Protein AF-A0A355YI80-F1 (afdb_monomer_lite)

Secondary structure (DSSP, 8-state):
----HHHHHHHHHHTTT-HHHHHHHTT--HHHHHHHHHHTT----

pLDDT: mean 95.6, std 5.04, range [73.06, 98.38]

Sequence (45 aa):
DEPDRARIVGALERAGGVIAQAAADLGLSRQALYRRMDRHGIPRE

Radius of gyration: 8.9 Å; chains: 1; bounding box: 17×17×20 Å

Foldseek 3Di:
DDDAPVLLVVLCVVCVLPLCRSQVVVVHDSVRSVVRCVVRVNDND

Structure (mmCIF, N/CA/C/O backbone):
data_AF-A0A355YI80-F1
#
_entry.id   AF-A0A355YI80-F1
#
loop_
_atom_site.group_PDB
_atom_site.id
_atom_site.type_symbol
_atom_site.label_atom_id
_atom_site.label_alt_id
_atom_site.label_comp_id
_atom_site.label_asym_id
_atom_site.label_entity_id
_atom_site.label_seq_id
_atom_site.pdbx_PDB_ins_code
_atom_site.Cartn_x
_atom_site.C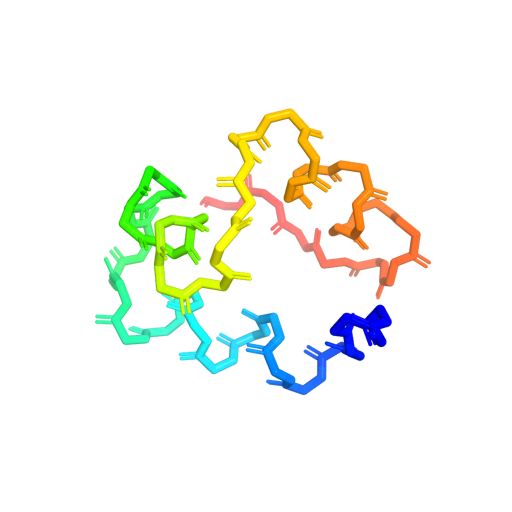artn_y
_atom_site.Cartn_z
_atom_site.occupancy
_atom_site.B_iso_or_equiv
_atom_site.auth_seq_id
_atom_site.auth_comp_id
_atom_site.auth_asym_id
_atom_site.auth_atom_id
_atom_site.pdbx_PDB_model_num
ATOM 1 N N . ASP A 1 1 ? 10.464 -6.640 -10.566 1.00 81.25 1 ASP A N 1
ATOM 2 C CA . ASP A 1 1 ? 9.192 -6.069 -11.047 1.00 81.25 1 ASP A CA 1
ATOM 3 C C . ASP A 1 1 ? 8.535 -5.202 -9.998 1.00 81.25 1 ASP A C 1
ATOM 5 O O . ASP A 1 1 ? 8.618 -5.504 -8.813 1.00 81.25 1 ASP A O 1
ATOM 9 N N . GLU A 1 2 ? 7.921 -4.110 -10.439 1.00 87.00 2 GLU A N 1
ATOM 10 C CA . GLU A 1 2 ? 7.113 -3.238 -9.588 1.00 87.00 2 GLU A CA 1
ATOM 11 C C . GLU A 1 2 ? 5.767 -3.922 -9.291 1.00 87.00 2 GLU A C 1
ATOM 13 O O . GLU A 1 2 ? 5.130 -4.388 -10.238 1.00 87.00 2 GLU A O 1
ATOM 18 N N . PRO A 1 3 ? 5.305 -4.016 -8.028 1.0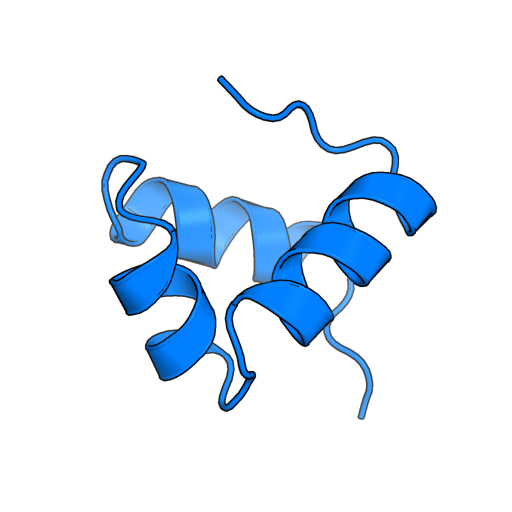0 94.12 3 PRO A N 1
ATOM 19 C CA . PRO A 1 3 ? 3.985 -4.563 -7.756 1.00 94.12 3 PRO A CA 1
ATOM 20 C C . PRO A 1 3 ? 2.919 -3.605 -8.289 1.00 94.12 3 PRO A C 1
ATOM 22 O O . PRO A 1 3 ? 2.939 -2.410 -7.995 1.00 94.12 3 PRO A O 1
ATOM 25 N N . ASP A 1 4 ? 1.996 -4.147 -9.074 1.00 96.94 4 ASP A N 1
ATOM 26 C CA . ASP A 1 4 ? 0.832 -3.415 -9.548 1.00 96.94 4 ASP A CA 1
ATOM 27 C C . ASP A 1 4 ? -0.170 -3.132 -8.415 1.00 96.94 4 ASP A C 1
ATOM 29 O O . ASP A 1 4 ? -0.040 -3.587 -7.271 1.00 96.94 4 ASP A O 1
ATOM 33 N N . ARG A 1 5 ? -1.220 -2.383 -8.757 1.00 97.31 5 ARG A N 1
ATOM 34 C CA . ARG A 1 5 ? -2.288 -2.023 -7.824 1.00 97.31 5 ARG A CA 1
ATOM 35 C C . ARG A 1 5 ? -2.937 -3.247 -7.171 1.00 97.31 5 ARG A C 1
ATOM 37 O O . ARG A 1 5 ? -3.208 -3.202 -5.975 1.00 97.31 5 ARG A O 1
ATOM 44 N N . ALA A 1 6 ? -3.197 -4.316 -7.925 1.00 97.62 6 ALA A N 1
ATOM 45 C CA . ALA A 1 6 ? -3.897 -5.494 -7.414 1.00 97.62 6 ALA A CA 1
ATOM 46 C C . ALA A 1 6 ? -3.050 -6.238 -6.373 1.00 97.62 6 ALA A C 1
ATOM 48 O O . ALA A 1 6 ? -3.550 -6.603 -5.308 1.00 97.62 6 ALA A O 1
ATOM 49 N N . ARG A 1 7 ? -1.745 -6.388 -6.631 1.00 97.81 7 ARG A N 1
ATOM 50 C CA . ARG A 1 7 ? -0.797 -6.977 -5.675 1.00 97.81 7 ARG A CA 1
ATOM 51 C C . ARG A 1 7 ? -0.693 -6.152 -4.398 1.00 97.81 7 ARG A C 1
ATOM 53 O O . ARG A 1 7 ? -0.634 -6.738 -3.318 1.00 97.81 7 ARG A O 1
ATOM 60 N N . ILE A 1 8 ? -0.692 -4.823 -4.513 1.00 97.50 8 ILE A N 1
ATOM 61 C CA . ILE A 1 8 ? -0.640 -3.926 -3.353 1.00 97.50 8 ILE A CA 1
ATOM 62 C C . ILE A 1 8 ? -1.916 -4.036 -2.513 1.00 97.50 8 ILE A C 1
ATOM 64 O O . ILE A 1 8 ? -1.817 -4.252 -1.309 1.00 97.50 8 ILE A O 1
ATOM 68 N N . VAL A 1 9 ? -3.098 -3.943 -3.131 1.00 97.44 9 VAL A N 1
ATOM 69 C CA . VAL A 1 9 ? -4.385 -4.046 -2.419 1.00 97.44 9 VAL A CA 1
ATOM 70 C C . VAL A 1 9 ? -4.511 -5.392 -1.710 1.00 97.44 9 VAL A C 1
ATOM 72 O O . VAL A 1 9 ? -4.761 -5.421 -0.511 1.00 97.44 9 VAL A O 1
ATOM 75 N N . GLY A 1 10 ? -4.218 -6.500 -2.396 1.00 97.75 10 GLY A N 1
ATOM 76 C CA . GLY 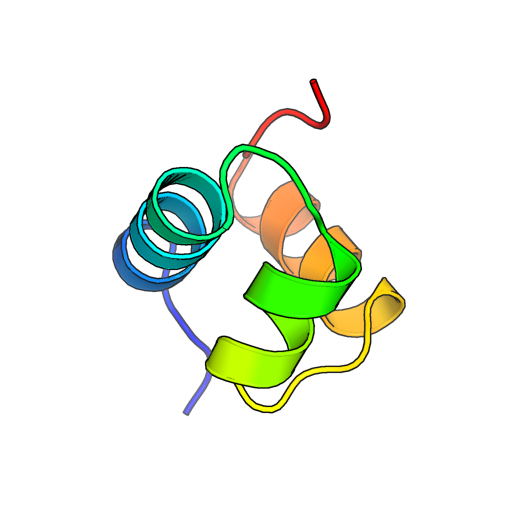A 1 10 ? -4.298 -7.818 -1.770 1.00 97.75 10 GLY A CA 1
ATOM 77 C C . GLY A 1 10 ? -3.319 -7.995 -0.602 1.00 97.75 10 GLY A C 1
ATOM 78 O O . GLY A 1 10 ? -3.628 -8.699 0.356 1.00 97.75 10 GLY A O 1
ATOM 79 N N . ALA A 1 11 ? -2.135 -7.372 -0.648 1.00 97.56 11 ALA A N 1
ATOM 80 C CA . ALA A 1 11 ? -1.207 -7.387 0.485 1.00 97.56 11 ALA A CA 1
ATOM 81 C C . ALA A 1 11 ? -1.737 -6.574 1.675 1.00 97.56 11 ALA A C 1
ATOM 83 O O . ALA A 1 11 ? -1.618 -7.022 2.812 1.00 97.56 11 ALA A O 1
ATOM 84 N N . LEU A 1 12 ? -2.352 -5.416 1.421 1.00 97.06 12 LEU A N 1
ATOM 85 C CA . LEU A 1 12 ? -2.974 -4.587 2.458 1.00 97.06 12 LEU A CA 1
ATOM 86 C C . LEU A 1 12 ? -4.150 -5.303 3.136 1.00 97.06 12 LEU A C 1
ATOM 88 O O . LEU A 1 12 ? -4.242 -5.290 4.363 1.00 97.06 12 LEU A O 1
ATOM 92 N N . GLU A 1 13 ? -4.999 -5.971 2.352 1.00 97.00 13 GLU A N 1
ATOM 93 C 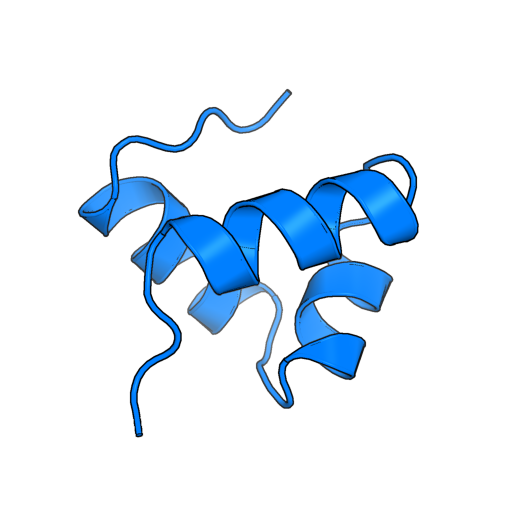CA . GLU A 1 13 ? -6.129 -6.763 2.850 1.00 97.00 13 GLU A CA 1
ATOM 94 C C . GLU A 1 13 ? -5.658 -7.930 3.726 1.00 97.00 13 GLU A C 1
ATOM 96 O O . GLU A 1 13 ? -6.124 -8.080 4.854 1.00 97.00 13 GLU A O 1
ATOM 101 N N . ARG A 1 14 ? -4.680 -8.722 3.257 1.00 97.25 14 ARG A N 1
ATOM 102 C CA . ARG A 1 14 ? -4.109 -9.835 4.042 1.00 97.25 14 ARG A CA 1
ATOM 103 C C . ARG A 1 14 ? -3.428 -9.366 5.323 1.00 97.25 14 ARG A C 1
ATOM 105 O O . ARG A 1 14 ? -3.494 -10.055 6.335 1.00 97.25 14 ARG A O 1
ATOM 112 N N . ALA A 1 15 ? -2.787 -8.203 5.276 1.00 97.12 15 ALA A N 1
ATOM 113 C CA . ALA A 1 15 ? -2.152 -7.592 6.433 1.00 97.12 15 ALA A CA 1
ATOM 114 C C . ALA A 1 15 ? -3.152 -6.951 7.412 1.00 97.12 15 ALA A C 1
ATOM 116 O O . ALA A 1 15 ? -2.726 -6.470 8.462 1.00 97.12 15 ALA A O 1
ATOM 117 N N . GLY A 1 16 ? -4.448 -6.886 7.077 1.00 94.81 16 GLY A N 1
ATOM 118 C CA . GLY A 1 16 ? -5.471 -6.274 7.928 1.00 94.81 16 GLY A CA 1
ATOM 119 C C . GLY A 1 16 ? -5.179 -4.807 8.257 1.00 94.81 16 GLY A C 1
ATOM 120 O O . GLY A 1 16 ? -5.364 -4.388 9.396 1.00 94.81 16 GLY A O 1
ATOM 121 N N . GLY A 1 17 ? -4.637 -4.047 7.298 1.00 86.94 17 GLY A N 1
ATOM 122 C CA . GLY A 1 17 ? -4.256 -2.640 7.493 1.00 86.94 17 GLY A CA 1
ATOM 123 C C . GLY A 1 17 ? -2.878 -2.418 8.136 1.00 86.94 17 GLY A C 1
ATOM 124 O O . GLY A 1 17 ? -2.397 -1.286 8.205 1.00 86.94 17 GLY A O 1
ATOM 125 N N . VAL A 1 18 ? -2.164 -3.473 8.549 1.00 96.38 18 VAL A N 1
ATOM 126 C CA . VAL A 1 18 ? -0.799 -3.338 9.082 1.00 96.38 18 VAL A CA 1
ATOM 127 C C . VAL A 1 18 ? 0.193 -3.078 7.941 1.00 96.38 18 VAL A C 1
ATOM 129 O O . VAL A 1 18 ? 0.764 -3.995 7.351 1.00 96.38 18 VAL A O 1
ATOM 132 N N . ILE A 1 19 ? 0.463 -1.800 7.657 1.00 96.81 19 ILE A N 1
ATOM 133 C CA . ILE A 1 19 ? 1.353 -1.361 6.564 1.00 96.81 19 ILE A CA 1
ATOM 134 C C . ILE A 1 19 ? 2.735 -2.026 6.602 1.00 96.81 19 ILE A C 1
ATOM 136 O O . ILE A 1 19 ? 3.301 -2.345 5.557 1.00 96.81 19 ILE A O 1
ATOM 140 N N . ALA A 1 20 ? 3.301 -2.234 7.795 1.00 97.81 20 ALA A N 1
ATOM 141 C CA . ALA A 1 20 ? 4.605 -2.879 7.935 1.00 97.81 20 ALA A CA 1
ATOM 142 C C . ALA A 1 20 ? 4.594 -4.325 7.412 1.00 97.81 20 ALA A C 1
ATOM 144 O O . ALA A 1 20 ? 5.535 -4.722 6.728 1.00 97.81 20 ALA A O 1
ATOM 145 N N . GLN A 1 21 ? 3.518 -5.067 7.682 1.00 98.38 21 GLN A N 1
ATOM 146 C CA . GLN A 1 21 ? 3.356 -6.442 7.224 1.00 98.38 21 GLN A CA 1
ATOM 147 C C . GLN A 1 21 ? 3.118 -6.486 5.713 1.00 98.38 21 GLN A C 1
ATOM 149 O O . GLN A 1 21 ? 3.821 -7.201 5.010 1.00 98.38 21 GLN A O 1
ATOM 154 N N . ALA A 1 22 ? 2.223 -5.642 5.189 1.00 98.12 22 ALA A N 1
ATOM 155 C CA . ALA A 1 22 ? 1.990 -5.548 3.746 1.00 98.12 22 ALA A CA 1
ATOM 156 C C . ALA A 1 22 ? 3.271 -5.186 2.971 1.00 98.12 22 ALA A C 1
ATOM 158 O O . ALA A 1 22 ? 3.526 -5.712 1.889 1.00 98.12 22 ALA A O 1
ATOM 159 N N . ALA A 1 23 ? 4.103 -4.296 3.524 1.00 98.12 23 ALA A N 1
ATOM 160 C CA . ALA A 1 23 ? 5.382 -3.940 2.921 1.00 98.12 23 ALA A CA 1
ATOM 161 C C . ALA A 1 23 ? 6.357 -5.127 2.927 1.00 98.12 23 ALA A C 1
ATOM 163 O O . ALA A 1 23 ? 6.971 -5.40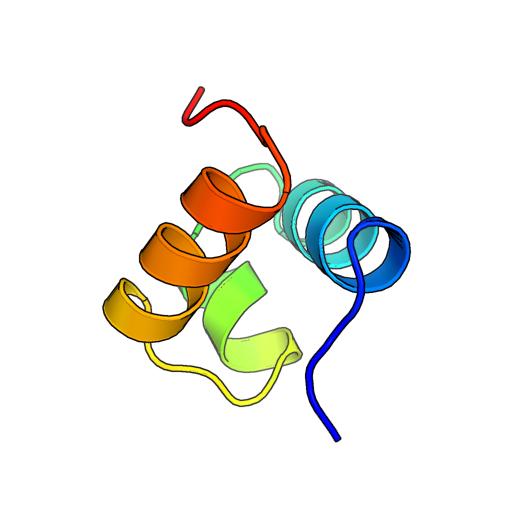2 1.897 1.00 98.12 23 ALA A O 1
ATOM 164 N N . ALA A 1 24 ? 6.456 -5.853 4.046 1.00 98.12 24 ALA A N 1
ATOM 165 C CA . ALA A 1 24 ? 7.291 -7.047 4.157 1.00 98.12 24 ALA A CA 1
ATOM 166 C C . ALA A 1 24 ? 6.862 -8.146 3.168 1.00 98.12 24 ALA A C 1
ATOM 168 O O . ALA A 1 24 ? 7.713 -8.677 2.456 1.00 98.12 24 ALA A O 1
ATOM 169 N N . ASP A 1 25 ? 5.558 -8.405 3.040 1.00 97.62 25 ASP A N 1
ATOM 170 C CA . ASP A 1 25 ? 4.986 -9.376 2.093 1.00 97.62 25 ASP A CA 1
ATOM 171 C C . ASP A 1 25 ? 5.325 -9.049 0.628 1.00 97.62 25 ASP A C 1
ATOM 173 O O . ASP A 1 25 ? 5.441 -9.939 -0.215 1.00 97.62 25 ASP A O 1
ATOM 177 N N . LEU A 1 26 ? 5.486 -7.761 0.313 1.00 97.25 26 LEU A N 1
ATOM 178 C CA . LEU A 1 26 ? 5.855 -7.275 -1.018 1.00 97.25 26 LEU A CA 1
ATOM 179 C C . LEU A 1 26 ? 7.373 -7.131 -1.215 1.00 97.25 26 LEU A C 1
ATOM 181 O O . LEU A 1 26 ? 7.802 -6.734 -2.299 1.00 97.25 26 LEU A O 1
ATOM 185 N N . GLY A 1 27 ? 8.192 -7.416 -0.197 1.00 97.75 27 GLY A N 1
ATOM 186 C CA . GLY A 1 27 ? 9.641 -7.195 -0.239 1.00 97.75 27 GLY A CA 1
ATOM 187 C C . GLY A 1 27 ? 10.027 -5.712 -0.314 1.00 97.75 27 GLY A C 1
ATOM 188 O O . GLY A 1 27 ? 11.040 -5.352 -0.912 1.00 97.75 27 GLY A O 1
ATOM 189 N N . LEU A 1 28 ? 9.201 -4.830 0.252 1.00 97.88 28 LEU A N 1
ATOM 190 C CA . LEU A 1 28 ? 9.357 -3.380 0.215 1.00 97.88 28 LEU A CA 1
ATOM 191 C C . LEU A 1 28 ? 9.615 -2.804 1.609 1.00 97.88 28 LEU A C 1
ATOM 193 O O . LEU A 1 28 ? 9.187 -3.332 2.631 1.00 97.88 28 LEU A O 1
ATOM 197 N N . SER A 1 29 ? 10.240 -1.627 1.653 1.00 98.31 29 SER A N 1
ATOM 198 C CA . SER A 1 29 ? 10.148 -0.777 2.841 1.00 98.31 29 SER A CA 1
ATOM 199 C C . SER A 1 29 ? 8.770 -0.106 2.922 1.00 98.31 29 SER A C 1
ATOM 201 O O . SER A 1 29 ? 8.109 0.108 1.904 1.00 98.31 29 SER A O 1
ATOM 203 N N . ARG A 1 30 ? 8.354 0.325 4.121 1.00 97.81 30 ARG A N 1
ATOM 204 C CA . ARG A 1 30 ? 7.095 1.081 4.309 1.00 97.81 30 ARG A CA 1
ATOM 205 C C . ARG A 1 30 ? 7.014 2.314 3.406 1.00 97.81 30 ARG A C 1
ATOM 207 O O . ARG A 1 30 ? 6.010 2.537 2.743 1.00 97.81 30 ARG A O 1
ATOM 214 N N . GLN A 1 31 ? 8.104 3.079 3.316 1.00 98.31 31 GLN A N 1
ATOM 215 C CA . GLN A 1 31 ? 8.163 4.272 2.467 1.00 98.31 31 GLN A CA 1
ATOM 216 C C . GLN A 1 31 ? 8.018 3.925 0.980 1.00 98.31 31 GLN A C 1
ATOM 218 O O . GLN A 1 31 ? 7.410 4.669 0.215 1.00 98.31 31 GLN A O 1
ATOM 223 N N . ALA A 1 32 ? 8.589 2.796 0.559 1.00 97.88 32 ALA A N 1
ATOM 224 C CA . ALA A 1 32 ? 8.453 2.298 -0.799 1.00 97.88 32 ALA A CA 1
ATOM 225 C C . ALA A 1 32 ? 7.005 1.871 -1.099 1.00 97.88 32 ALA A C 1
ATOM 227 O O . ALA A 1 32 ? 6.522 2.151 -2.198 1.00 97.88 32 ALA A O 1
ATOM 228 N N . LEU A 1 33 ? 6.312 1.263 -0.135 1.00 97.75 33 LEU A N 1
ATOM 229 C CA . LEU A 1 33 ? 4.892 0.941 -0.250 1.00 97.75 33 LEU A CA 1
ATOM 230 C C . LEU A 1 33 ? 4.032 2.212 -0.350 1.00 97.75 33 LEU A C 1
ATOM 232 O O . LEU A 1 33 ? 3.264 2.330 -1.299 1.00 97.75 33 LEU A O 1
ATOM 236 N N . TYR A 1 34 ? 4.235 3.208 0.520 1.00 97.69 34 TYR A N 1
ATOM 237 C CA . TYR A 1 34 ? 3.475 4.467 0.468 1.00 97.69 34 TYR A CA 1
ATOM 238 C C . TYR A 1 34 ? 3.579 5.182 -0.882 1.00 97.69 34 TYR A C 1
ATOM 240 O O . TYR A 1 34 ? 2.562 5.568 -1.446 1.00 97.69 34 TYR A O 1
ATOM 248 N N . ARG A 1 35 ? 4.781 5.291 -1.466 1.00 97.56 35 ARG A N 1
ATOM 249 C CA . ARG A 1 35 ? 4.941 5.919 -2.794 1.00 97.56 35 ARG A CA 1
ATOM 250 C C . ARG A 1 35 ? 4.161 5.198 -3.896 1.00 97.56 35 ARG A C 1
ATOM 252 O O . ARG A 1 35 ? 3.730 5.826 -4.859 1.00 97.56 35 ARG A O 1
ATOM 259 N N . ARG A 1 36 ? 4.023 3.876 -3.789 1.00 97.56 36 ARG A N 1
ATOM 260 C CA . ARG A 1 36 ? 3.264 3.068 -4.752 1.00 97.56 36 ARG A CA 1
ATOM 261 C C . ARG A 1 36 ? 1.769 3.189 -4.516 1.00 97.56 36 ARG A C 1
ATOM 263 O O . ARG A 1 36 ? 1.032 3.300 -5.488 1.00 97.56 36 ARG A O 1
ATOM 270 N N . MET A 1 37 ? 1.342 3.232 -3.255 1.00 97.50 37 MET A N 1
ATOM 271 C CA . MET A 1 37 ? -0.039 3.558 -2.906 1.00 97.50 37 MET A CA 1
ATOM 272 C C . MET A 1 37 ? -0.434 4.907 -3.513 1.00 97.50 37 MET A C 1
ATOM 274 O O . MET A 1 37 ? -1.428 4.964 -4.228 1.00 97.50 37 MET A O 1
ATOM 278 N N . ASP A 1 38 ? 0.404 5.938 -3.366 1.00 97.56 38 ASP A N 1
ATOM 279 C CA . ASP A 1 38 ? 0.159 7.255 -3.968 1.00 97.56 38 ASP A CA 1
ATOM 280 C C . ASP A 1 38 ? 0.085 7.178 -5.501 1.00 97.56 38 ASP A C 1
ATOM 282 O O . ASP A 1 38 ? -0.857 7.686 -6.105 1.00 97.56 38 ASP A O 1
ATOM 286 N N . ARG A 1 39 ? 1.040 6.488 -6.144 1.00 97.25 39 ARG A N 1
ATOM 287 C CA . ARG A 1 39 ? 1.059 6.312 -7.608 1.00 97.25 39 ARG A CA 1
ATOM 288 C C . ARG A 1 39 ? -0.195 5.604 -8.133 1.00 97.25 39 ARG A C 1
ATOM 290 O O . ARG A 1 39 ? -0.649 5.912 -9.230 1.00 97.25 39 ARG A O 1
ATOM 297 N N . HIS A 1 40 ? -0.726 4.645 -7.379 1.00 97.19 40 HIS A N 1
ATOM 298 C CA . HIS A 1 40 ? -1.888 3.844 -7.767 1.00 97.19 40 HIS A CA 1
ATOM 299 C C . HIS A 1 40 ? -3.220 4.371 -7.208 1.00 97.19 40 HIS A C 1
ATOM 301 O O . HIS A 1 40 ? -4.247 3.709 -7.385 1.00 97.19 40 HIS A O 1
ATOM 307 N N . GLY A 1 41 ? -3.216 5.532 -6.541 1.00 97.19 41 GLY A N 1
ATOM 308 C CA . GLY A 1 41 ? -4.409 6.122 -5.930 1.00 97.19 41 GLY A CA 1
ATOM 309 C C . GLY A 1 41 ? -5.040 5.232 -4.853 1.00 97.19 41 GLY A C 1
ATOM 310 O O . GLY A 1 41 ? -6.262 5.132 -4.779 1.00 97.19 41 GLY A O 1
ATOM 311 N N . ILE A 1 42 ? -4.222 4.521 -4.074 1.00 96.38 42 ILE A N 1
ATOM 312 C CA . ILE A 1 42 ? -4.671 3.670 -2.967 1.00 96.38 42 ILE A CA 1
ATOM 313 C C . ILE A 1 42 ? -4.723 4.523 -1.687 1.00 96.38 42 ILE A C 1
ATOM 315 O O . ILE A 1 42 ? -3.690 5.086 -1.310 1.00 96.38 42 ILE A O 1
ATOM 319 N N . PRO A 1 43 ? -5.884 4.623 -1.013 1.00 91.38 43 PRO A N 1
ATOM 320 C CA . PRO A 1 43 ? -6.028 5.367 0.236 1.00 91.38 43 PRO A CA 1
ATOM 321 C C . PRO A 1 43 ? -5.153 4.820 1.369 1.00 91.38 43 PRO A C 1
ATOM 323 O O . PRO A 1 43 ? -4.781 3.647 1.388 1.00 91.38 43 PRO A O 1
ATOM 326 N N . ARG A 1 44 ? -4.840 5.692 2.330 1.00 85.00 44 ARG A N 1
ATOM 327 C CA . ARG A 1 44 ? -4.097 5.376 3.556 1.00 85.00 44 ARG A CA 1
ATOM 3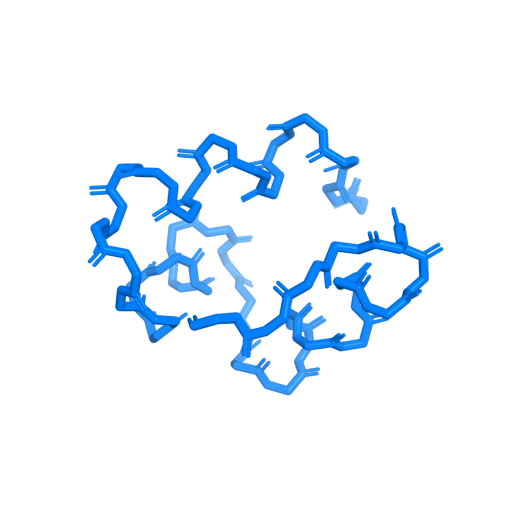28 C C . ARG A 1 44 ? -5.074 5.409 4.736 1.00 85.00 44 ARG A C 1
ATOM 330 O O . ARG A 1 44 ? -5.029 6.348 5.524 1.00 85.00 44 ARG A O 1
ATOM 337 N N . GLU A 1 45 ? -6.020 4.479 4.760 1.00 73.06 45 GLU A N 1
ATOM 338 C CA . GLU A 1 45 ? -6.965 4.320 5.879 1.00 73.06 45 GLU A CA 1
ATOM 339 C C . GLU A 1 45 ? -6.337 3.526 7.029 1.00 73.06 45 GLU A C 1
ATOM 341 O O . GLU A 1 45 ? -5.503 2.634 6.737 1.00 73.06 45 GLU A O 1
#